Protein AF-A0A259RZQ4-F1 (afdb_monomer)

Structure (mmCIF, N/CA/C/O backbone):
data_AF-A0A259RZQ4-F1
#
_entry.id   AF-A0A259RZQ4-F1
#
loop_
_atom_site.group_PDB
_atom_site.id
_atom_site.type_symbol
_atom_site.label_atom_id
_atom_site.label_alt_id
_atom_site.label_comp_id
_atom_site.label_asym_id
_atom_site.label_entity_id
_atom_site.label_seq_id
_atom_site.pdbx_PDB_ins_code
_atom_site.Cartn_x
_atom_site.Cartn_y
_atom_site.Cartn_z
_atom_site.occupancy
_atom_site.B_iso_or_equiv
_atom_site.auth_seq_id
_atom_site.auth_comp_id
_atom_site.auth_asym_id
_atom_site.auth_atom_id
_atom_site.pdbx_PDB_model_num
ATOM 1 N N . MET A 1 1 ? 23.502 -1.916 -30.542 1.00 48.31 1 MET A N 1
ATOM 2 C CA . MET A 1 1 ? 23.172 -2.429 -29.194 1.00 48.31 1 MET A CA 1
ATOM 3 C C . MET A 1 1 ? 21.653 -2.418 -29.087 1.00 48.31 1 MET A C 1
ATOM 5 O O . MET A 1 1 ? 21.068 -1.367 -29.311 1.00 48.31 1 MET A O 1
ATOM 9 N N . ASN A 1 2 ? 21.009 -3.581 -28.943 1.00 64.88 2 ASN A N 1
ATOM 10 C CA . ASN A 1 2 ? 19.548 -3.713 -29.054 1.00 64.88 2 ASN A CA 1
ATOM 11 C C . ASN A 1 2 ? 18.859 -3.229 -27.767 1.00 64.88 2 ASN A C 1
ATOM 13 O O . ASN A 1 2 ? 18.759 -3.993 -26.811 1.00 64.88 2 ASN A O 1
ATOM 17 N N . GLN A 1 3 ? 18.336 -1.999 -27.777 1.00 75.62 3 GLN A N 1
ATOM 18 C CA . GLN A 1 3 ? 17.541 -1.397 -26.687 1.00 75.62 3 GLN A CA 1
ATOM 19 C C . GLN A 1 3 ? 16.403 -2.301 -26.187 1.00 75.62 3 GLN A C 1
ATOM 21 O O . GLN A 1 3 ? 16.122 -2.356 -24.995 1.00 75.62 3 GLN A O 1
ATOM 26 N N . ALA A 1 4 ? 15.800 -3.084 -27.086 1.00 72.38 4 ALA A N 1
ATOM 27 C CA . ALA A 1 4 ? 14.736 -4.024 -26.740 1.00 72.38 4 ALA A CA 1
ATOM 28 C C . ALA A 1 4 ? 15.169 -5.102 -25.725 1.00 72.38 4 ALA A C 1
ATOM 30 O O . ALA A 1 4 ? 14.354 -5.549 -24.921 1.00 72.38 4 ALA A O 1
ATOM 31 N N . LEU A 1 5 ? 16.445 -5.509 -25.739 1.00 68.12 5 LEU A N 1
ATOM 32 C CA . LEU A 1 5 ? 16.974 -6.497 -24.794 1.00 68.12 5 LEU A CA 1
ATOM 33 C C . LEU A 1 5 ? 17.205 -5.879 -23.410 1.00 68.12 5 LEU A C 1
ATOM 35 O O . LEU A 1 5 ? 16.898 -6.507 -22.401 1.00 68.12 5 LEU A O 1
ATOM 39 N N . GLU A 1 6 ? 17.684 -4.635 -23.355 1.00 69.25 6 GLU A N 1
ATOM 40 C CA . GLU A 1 6 ? 17.893 -3.907 -22.096 1.00 69.25 6 GLU A CA 1
ATOM 41 C C . GLU A 1 6 ? 16.563 -3.611 -21.385 1.00 69.25 6 GLU A C 1
ATOM 43 O O . GLU A 1 6 ? 16.451 -3.793 -20.171 1.00 69.25 6 GLU A O 1
ATOM 48 N N . ASP A 1 7 ? 15.525 -3.244 -22.141 1.00 68.12 7 ASP A N 1
ATOM 49 C CA . ASP A 1 7 ? 14.181 -3.004 -21.606 1.00 68.12 7 ASP A CA 1
ATOM 50 C C . ASP A 1 7 ? 13.479 -4.281 -21.132 1.00 68.12 7 ASP A C 1
ATOM 52 O O . ASP A 1 7 ? 12.648 -4.221 -20.222 1.00 68.12 7 ASP A O 1
ATOM 56 N N . MET A 1 8 ? 13.780 -5.438 -21.731 1.00 62.72 8 MET A N 1
ATOM 57 C CA . MET A 1 8 ? 13.294 -6.727 -21.230 1.00 62.72 8 MET A CA 1
ATOM 58 C C . MET A 1 8 ? 13.979 -7.103 -19.917 1.00 62.72 8 MET A C 1
ATOM 60 O O . MET A 1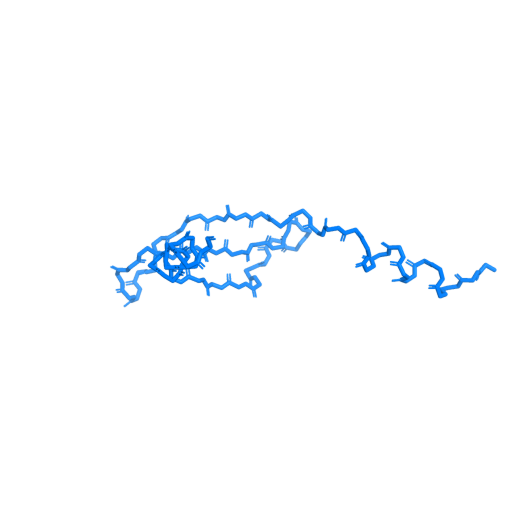 8 ? 13.294 -7.521 -18.990 1.00 62.72 8 MET A O 1
ATOM 64 N N . ILE A 1 9 ? 15.298 -6.909 -19.809 1.00 61.84 9 ILE A N 1
ATOM 65 C CA . ILE A 1 9 ? 16.057 -7.214 -18.587 1.00 61.84 9 ILE A CA 1
ATOM 66 C C . ILE A 1 9 ? 15.589 -6.333 -17.420 1.00 61.84 9 ILE A C 1
ATOM 68 O O . ILE A 1 9 ? 15.360 -6.851 -16.329 1.00 61.84 9 ILE A O 1
ATOM 72 N N . LYS A 1 10 ? 15.345 -5.034 -17.649 1.00 62.31 10 LYS A N 1
ATOM 73 C CA . LYS A 1 10 ? 14.782 -4.134 -16.623 1.00 62.31 10 LYS A CA 1
ATOM 74 C C . LYS A 1 10 ? 13.394 -4.551 -16.140 1.00 62.31 10 LYS A C 1
ATOM 76 O O . LYS A 1 10 ? 13.098 -4.397 -14.967 1.00 62.31 10 LYS A O 1
ATOM 81 N N . ARG A 1 11 ? 12.549 -5.092 -17.023 1.00 61.88 11 ARG A N 1
ATOM 82 C CA . ARG A 1 11 ? 11.211 -5.593 -16.657 1.00 61.88 11 ARG A CA 1
ATOM 83 C C . ARG A 1 11 ? 11.235 -6.953 -15.960 1.00 61.88 11 ARG A C 1
ATOM 85 O O . ARG A 1 11 ? 10.218 -7.361 -15.410 1.00 61.88 11 ARG A O 1
ATOM 92 N N . GLN A 1 12 ? 12.356 -7.668 -16.035 1.00 54.19 12 GLN A N 1
ATOM 93 C CA . GLN A 1 12 ? 12.514 -9.013 -15.483 1.00 54.19 12 GLN A CA 1
ATOM 94 C C . GLN A 1 12 ? 13.244 -9.019 -14.133 1.00 54.19 12 GLN A C 1
ATOM 96 O O . GLN A 1 12 ? 13.208 -10.028 -13.432 1.00 54.19 12 GLN A O 1
ATOM 101 N N . GLN A 1 13 ? 13.885 -7.911 -13.748 1.00 54.84 13 GLN A N 1
ATOM 102 C CA . GLN A 1 13 ? 14.396 -7.754 -12.394 1.00 54.84 13 GLN A CA 1
ATOM 103 C C . GLN A 1 13 ? 13.210 -7.502 -11.455 1.00 54.84 13 GLN A C 1
ATOM 105 O O . GLN A 1 13 ? 12.501 -6.516 -11.644 1.00 54.84 13 GLN A O 1
ATOM 110 N N . PRO A 1 14 ? 12.951 -8.374 -10.464 1.00 54.41 14 PRO A N 1
ATOM 111 C CA . PRO A 1 14 ? 12.025 -8.026 -9.403 1.00 54.41 14 PRO A CA 1
ATOM 112 C C . PRO A 1 14 ? 12.611 -6.806 -8.698 1.00 54.41 14 PRO A C 1
ATOM 114 O O . PRO A 1 14 ? 13.670 -6.906 -8.074 1.00 54.41 14 PRO A O 1
ATOM 117 N N . ASP A 1 15 ? 11.955 -5.652 -8.833 1.00 60.91 15 ASP A N 1
ATOM 118 C CA . ASP A 1 15 ? 12.295 -4.485 -8.029 1.00 60.91 15 ASP A CA 1
ATOM 119 C C . ASP A 1 15 ? 12.333 -4.947 -6.567 1.00 60.91 15 ASP A C 1
ATOM 121 O O . ASP A 1 15 ? 11.368 -5.595 -6.130 1.00 60.91 15 ASP A O 1
ATOM 125 N N . PRO A 1 16 ? 13.423 -4.698 -5.813 1.00 57.03 16 PRO A N 1
ATOM 126 C CA . PRO A 1 16 ? 13.523 -5.116 -4.423 1.00 57.03 16 PRO A CA 1
ATOM 127 C C . PRO A 1 16 ? 12.478 -4.353 -3.612 1.00 57.03 16 PRO A C 1
ATOM 129 O O . PRO A 1 16 ? 12.721 -3.289 -3.056 1.00 57.03 16 PRO A O 1
ATOM 132 N N . THR A 1 17 ? 11.258 -4.869 -3.609 1.00 63.34 17 THR A N 1
ATOM 133 C CA . THR A 1 17 ? 10.109 -4.133 -3.123 1.00 63.34 17 THR A CA 1
ATOM 134 C C . THR A 1 17 ? 10.181 -4.167 -1.605 1.00 63.34 17 THR A C 1
ATOM 136 O O . THR A 1 17 ? 10.027 -5.224 -0.993 1.00 63.34 17 THR A O 1
ATOM 139 N N . SER A 1 18 ? 10.472 -3.024 -0.989 1.00 65.75 18 SER A N 1
ATOM 140 C CA . SER A 1 18 ? 10.577 -2.938 0.462 1.00 65.75 18 SER A CA 1
ATOM 141 C C . SER A 1 18 ? 9.179 -2.800 1.050 1.00 65.75 18 SER A C 1
ATOM 143 O O . SER A 1 18 ? 8.406 -1.916 0.669 1.00 65.75 18 SER A O 1
ATOM 145 N N . VAL A 1 19 ? 8.830 -3.701 1.963 1.00 69.88 19 VAL A N 1
ATOM 146 C CA . VAL A 1 19 ? 7.538 -3.690 2.648 1.00 69.88 19 VAL A CA 1
ATOM 147 C C . VAL A 1 19 ? 7.727 -3.050 4.019 1.00 69.88 19 VAL A C 1
ATOM 149 O O . VAL A 1 19 ? 8.466 -3.570 4.852 1.00 69.88 19 VAL A O 1
ATOM 152 N N . GLN A 1 20 ? 7.049 -1.931 4.263 1.00 72.75 20 GLN A N 1
ATOM 153 C CA . GLN A 1 20 ? 7.023 -1.259 5.559 1.00 72.75 20 GLN A CA 1
ATOM 154 C C . GLN A 1 20 ? 5.639 -1.359 6.193 1.00 72.75 20 GLN A C 1
ATOM 156 O O . GLN A 1 20 ? 4.618 -1.071 5.570 1.00 72.75 20 GLN A O 1
ATOM 161 N N . PHE A 1 21 ? 5.611 -1.720 7.470 1.00 77.69 21 PHE A N 1
ATOM 162 C CA . PHE A 1 21 ? 4.397 -1.695 8.275 1.00 77.69 21 PHE A CA 1
ATOM 163 C C . PHE A 1 21 ? 4.229 -0.301 8.875 1.00 77.69 21 PHE A C 1
ATOM 165 O O . PHE A 1 21 ? 5.182 0.298 9.373 1.00 77.69 21 PHE A O 1
ATOM 172 N N . SER A 1 22 ? 3.027 0.254 8.801 1.00 74.94 22 SER A N 1
ATOM 173 C CA . SER A 1 22 ? 2.708 1.552 9.392 1.00 74.94 22 SER A CA 1
ATOM 174 C C . SER A 1 22 ? 1.279 1.548 9.912 1.00 74.94 22 SER A C 1
ATOM 176 O O . SER A 1 22 ? 0.433 0.807 9.425 1.00 74.94 22 SER A O 1
ATOM 178 N N . ILE A 1 23 ? 0.992 2.403 10.883 1.00 78.62 23 ILE A N 1
ATOM 179 C CA . ILE A 1 23 ? -0.383 2.675 11.299 1.00 78.62 23 ILE A CA 1
ATOM 180 C C . ILE A 1 23 ? -0.864 3.874 10.482 1.00 78.62 23 ILE A C 1
ATOM 182 O O . ILE A 1 23 ? -0.156 4.876 10.370 1.00 78.62 23 ILE A O 1
ATOM 186 N N . ASP A 1 24 ? -2.024 3.750 9.843 1.00 79.50 24 ASP A N 1
ATOM 187 C CA . ASP A 1 24 ? -2.689 4.881 9.212 1.00 79.50 24 ASP A CA 1
ATOM 188 C C . ASP A 1 24 ? -3.483 5.632 10.282 1.00 79.50 24 ASP A C 1
ATOM 190 O O . ASP A 1 24 ? -4.497 5.138 10.771 1.00 79.50 24 ASP A O 1
ATOM 194 N N . GLU A 1 25 ? -3.006 6.810 10.677 1.00 78.00 25 GLU A N 1
ATOM 195 C CA . GLU A 1 25 ? -3.609 7.604 11.756 1.00 78.00 25 GLU A CA 1
ATOM 196 C C . GLU A 1 25 ? -5.002 8.141 11.400 1.00 78.00 25 GLU A C 1
ATOM 198 O O . GLU A 1 25 ? -5.780 8.461 12.295 1.00 78.00 25 GLU A O 1
ATOM 203 N N . LYS A 1 26 ? -5.355 8.223 10.108 1.00 81.44 26 LYS A N 1
ATOM 204 C CA . LYS A 1 26 ? -6.682 8.697 9.684 1.00 81.44 26 LYS A CA 1
ATOM 205 C C . LYS A 1 26 ? -7.741 7.620 9.851 1.00 81.44 26 LYS A C 1
ATOM 207 O O . LYS A 1 26 ? -8.876 7.925 10.201 1.00 81.44 26 LYS A O 1
ATOM 212 N N 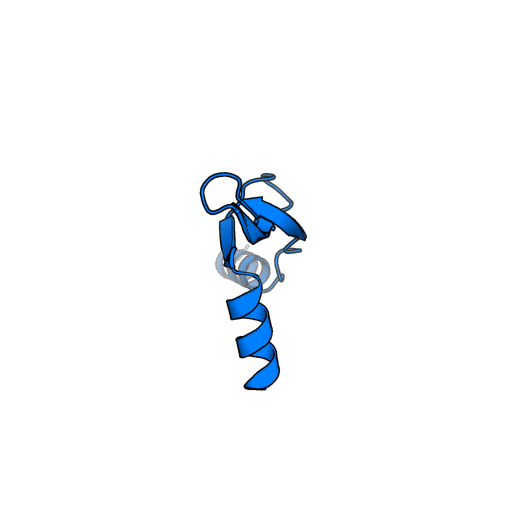. LEU A 1 27 ? -7.370 6.375 9.564 1.00 78.19 27 LEU A N 1
ATOM 213 C CA . LEU A 1 27 ? -8.252 5.213 9.677 1.00 78.19 27 LEU A CA 1
ATOM 214 C C . LEU A 1 27 ? -8.095 4.488 11.020 1.00 78.19 27 LEU A C 1
ATOM 216 O O . LEU A 1 27 ? -8.897 3.617 11.336 1.00 78.19 27 LEU A O 1
ATOM 220 N N . ASN A 1 28 ? -7.078 4.854 11.805 1.00 79.75 28 ASN A N 1
ATOM 221 C CA . ASN A 1 28 ? -6.663 4.191 13.039 1.00 79.75 28 ASN A CA 1
ATOM 222 C C . ASN A 1 28 ? -6.477 2.670 12.857 1.00 79.75 28 ASN A C 1
ATOM 224 O O . ASN A 1 28 ? -6.894 1.865 13.690 1.00 79.75 28 ASN A O 1
ATOM 228 N N . GLN A 1 29 ? -5.885 2.276 11.726 1.00 78.88 29 GLN A N 1
ATOM 229 C CA . GLN A 1 29 ? -5.747 0.882 11.293 1.00 78.88 29 GLN A CA 1
ATOM 230 C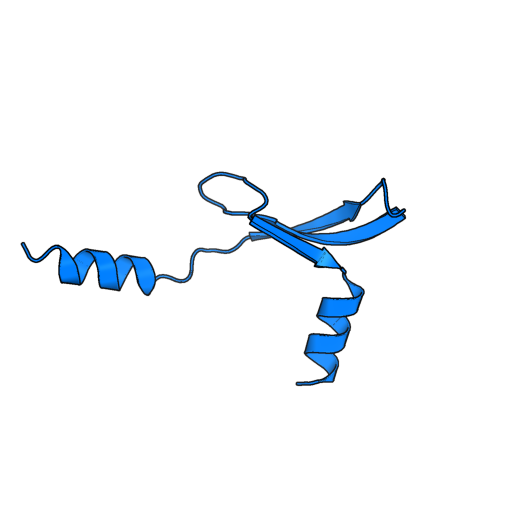 C . GLN A 1 29 ? -4.318 0.566 10.845 1.00 78.88 29 GLN A C 1
ATOM 232 O O . GLN A 1 29 ? -3.596 1.429 10.343 1.00 78.88 29 GLN A O 1
ATOM 237 N N . VAL A 1 30 ? -3.905 -0.697 11.001 1.00 81.38 30 VAL A N 1
ATOM 238 C CA . VAL A 1 30 ? -2.596 -1.170 10.529 1.00 81.38 30 VAL A CA 1
ATOM 239 C C . VAL A 1 30 ? -2.636 -1.366 9.017 1.00 81.38 30 VAL A C 1
ATOM 241 O O . VAL A 1 30 ? -3.443 -2.128 8.477 1.00 81.38 30 VAL A O 1
ATOM 244 N N . VAL A 1 31 ? -1.717 -0.699 8.332 1.00 84.25 31 VAL A N 1
ATOM 245 C CA . VAL A 1 31 ? -1.554 -0.753 6.884 1.00 84.25 31 VAL A CA 1
ATOM 246 C C . VAL A 1 31 ? -0.139 -1.181 6.523 1.00 84.25 31 VAL A C 1
ATOM 248 O O . VAL A 1 31 ? 0.848 -0.882 7.195 1.00 84.25 31 VAL A O 1
ATOM 251 N N . ILE A 1 32 ? -0.038 -1.881 5.409 1.00 83.12 32 ILE A N 1
ATOM 252 C CA . ILE A 1 32 ? 1.211 -2.312 4.812 1.00 83.12 32 ILE A CA 1
ATOM 253 C C . ILE A 1 32 ? 1.490 -1.371 3.645 1.00 83.12 32 ILE A C 1
ATOM 255 O O . ILE A 1 32 ? 0.732 -1.314 2.675 1.00 83.12 32 ILE A O 1
ATOM 259 N N . LYS A 1 33 ? 2.563 -0.591 3.759 1.00 82.94 33 LYS A N 1
ATOM 260 C CA . LYS A 1 33 ? 3.042 0.313 2.717 1.00 82.94 33 LYS A CA 1
ATOM 261 C C . LYS A 1 33 ? 4.132 -0.385 1.923 1.00 82.94 33 LYS A C 1
ATOM 263 O O . LYS A 1 33 ? 5.112 -0.882 2.468 1.00 82.94 33 LYS A O 1
ATOM 268 N N . VAL A 1 34 ? 3.950 -0.400 0.617 1.00 81.56 34 VAL A N 1
ATOM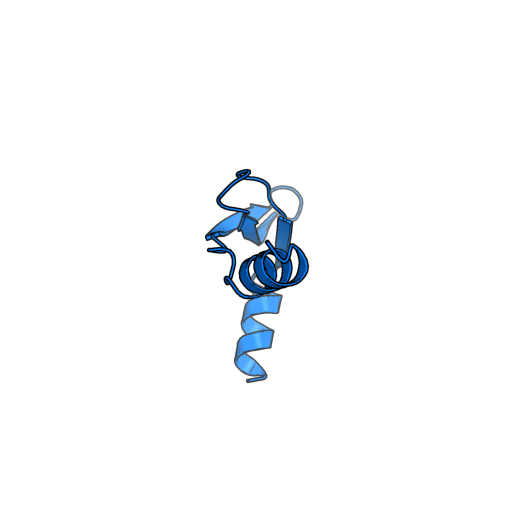 269 C CA . VAL A 1 34 ? 4.928 -0.894 -0.339 1.00 81.56 34 VAL A CA 1
ATOM 270 C C . VAL A 1 34 ? 5.723 0.313 -0.811 1.00 81.56 34 VAL A C 1
ATOM 272 O O . VAL A 1 34 ? 5.144 1.257 -1.358 1.00 81.56 34 VAL A O 1
ATOM 275 N N . VAL A 1 35 ? 7.025 0.304 -0.543 1.00 80.44 35 VAL A N 1
ATOM 276 C CA . VAL A 1 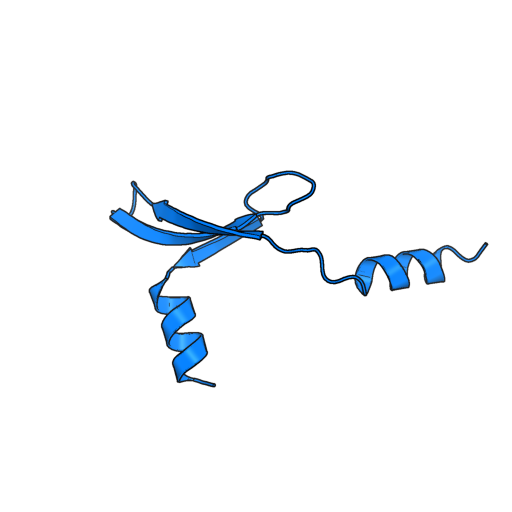35 ? 7.931 1.417 -0.821 1.00 80.44 35 VAL A CA 1
ATOM 277 C C . VAL A 1 35 ? 8.901 1.009 -1.921 1.00 80.44 35 VAL A C 1
ATOM 279 O O . VAL A 1 35 ? 9.529 -0.049 -1.857 1.00 80.44 35 VAL A O 1
ATOM 282 N N . ASP A 1 36 ? 9.020 1.869 -2.926 1.00 77.62 36 ASP A N 1
ATOM 283 C CA . ASP A 1 36 ? 10.064 1.764 -3.936 1.00 77.62 36 ASP A CA 1
ATOM 284 C C . ASP A 1 36 ? 11.422 2.066 -3.270 1.00 77.62 36 ASP A C 1
ATOM 286 O O . ASP A 1 36 ? 11.609 3.168 -2.742 1.00 77.62 36 ASP A O 1
ATOM 290 N N . PRO A 1 37 ? 12.376 1.121 -3.263 1.00 71.75 37 PRO A N 1
ATOM 291 C CA . PRO A 1 37 ? 13.671 1.299 -2.608 1.00 71.75 37 PRO A CA 1
ATOM 292 C C . PRO A 1 37 ? 14.541 2.377 -3.276 1.00 71.75 37 PRO A C 1
ATOM 294 O O . PRO A 1 37 ? 15.421 2.936 -2.628 1.00 71.75 37 PRO A O 1
ATOM 297 N N . THR A 1 38 ? 14.324 2.668 -4.561 1.00 77.81 38 THR A N 1
ATOM 298 C CA . THR A 1 38 ? 15.109 3.623 -5.348 1.00 77.81 38 THR A CA 1
ATOM 299 C C . THR A 1 38 ? 14.640 5.054 -5.118 1.00 77.81 38 THR A C 1
ATOM 301 O O . THR A 1 38 ? 15.459 5.966 -5.028 1.00 77.81 38 THR A O 1
ATOM 304 N N . THR A 1 39 ? 13.328 5.266 -5.004 1.00 80.50 39 THR A N 1
ATOM 305 C CA . THR A 1 39 ? 12.744 6.611 -4.846 1.00 80.50 39 THR A CA 1
ATOM 306 C C . THR A 1 39 ? 12.236 6.904 -3.436 1.00 80.50 39 THR A C 1
ATOM 308 O O . THR A 1 39 ? 11.893 8.049 -3.138 1.00 80.50 39 THR A O 1
ATOM 311 N N . ASN A 1 40 ? 12.188 5.889 -2.568 1.00 77.50 40 ASN A N 1
ATOM 312 C CA . ASN A 1 40 ? 11.614 5.931 -1.221 1.00 77.50 40 ASN A CA 1
ATOM 313 C C . ASN A 1 40 ? 10.148 6.407 -1.203 1.00 77.50 40 ASN A C 1
ATOM 315 O O . ASN A 1 40 ? 9.652 6.961 -0.221 1.00 77.50 40 ASN A O 1
ATOM 319 N N . LYS A 1 41 ? 9.444 6.225 -2.327 1.00 78.69 41 LYS A N 1
ATOM 320 C CA . LYS A 1 41 ? 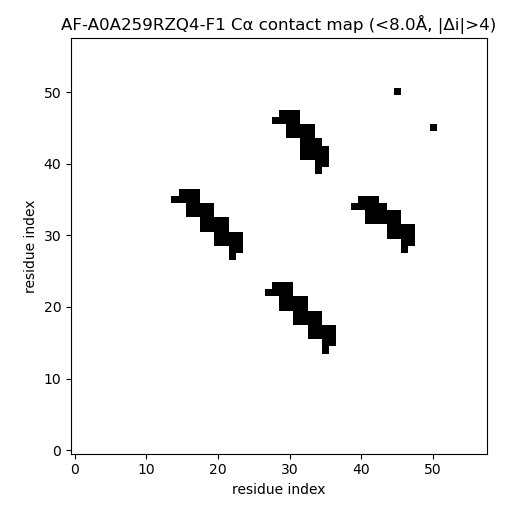8.042 6.611 -2.475 1.00 78.69 41 LYS A CA 1
ATOM 321 C C . LYS A 1 41 ? 7.140 5.434 -2.159 1.00 78.69 41 LYS A C 1
ATOM 323 O O . LYS A 1 41 ? 7.395 4.303 -2.569 1.00 78.69 41 LYS A O 1
ATOM 328 N N . VAL A 1 42 ? 6.042 5.724 -1.465 1.00 82.06 42 VAL A N 1
ATOM 329 C CA . VAL A 1 42 ? 4.961 4.758 -1.266 1.00 82.06 42 VAL A CA 1
ATOM 330 C C . VAL A 1 42 ? 4.266 4.555 -2.608 1.00 82.06 42 VAL A C 1
ATOM 332 O O . VAL A 1 42 ? 3.613 5.466 -3.113 1.00 82.06 42 VAL A O 1
ATOM 335 N N . ILE A 1 43 ? 4.417 3.365 -3.182 1.00 83.19 43 ILE A N 1
ATOM 336 C CA . ILE A 1 43 ? 3.795 2.991 -4.459 1.00 83.19 43 ILE A CA 1
ATOM 337 C C . ILE A 1 43 ? 2.469 2.255 -4.259 1.00 83.19 43 ILE A C 1
ATOM 339 O O . ILE A 1 43 ? 1.626 2.239 -5.153 1.00 83.19 43 ILE A O 1
ATOM 343 N N . LYS A 1 44 ? 2.255 1.657 -3.081 1.00 83.44 44 LYS A N 1
ATOM 344 C CA . LYS A 1 44 ? 1.002 0.979 -2.741 1.00 83.44 44 LYS A CA 1
ATOM 345 C C . LYS A 1 44 ? 0.764 0.986 -1.236 1.00 83.44 44 LYS A C 1
ATOM 347 O O . LYS A 1 44 ? 1.707 0.908 -0.454 1.00 83.44 44 LYS A O 1
ATOM 352 N N . GLN A 1 45 ? -0.501 1.032 -0.839 1.00 81.81 45 GLN A N 1
ATOM 353 C CA . GLN A 1 45 ? -0.937 0.830 0.538 1.00 81.81 45 GLN A CA 1
ATOM 354 C C . GLN A 1 45 ? -1.980 -0.283 0.544 1.00 81.81 45 GLN A C 1
ATOM 356 O O . GLN A 1 45 ? -2.902 -0.275 -0.271 1.00 81.81 45 GLN A O 1
ATOM 361 N N . ILE A 1 46 ? -1.803 -1.263 1.422 1.00 83.75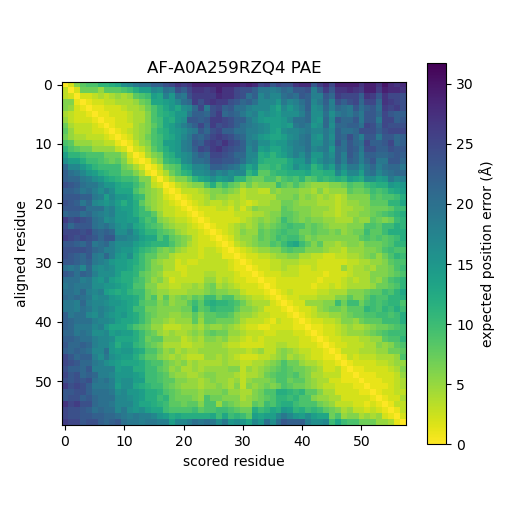 46 ILE A N 1
ATOM 362 C CA . ILE A 1 46 ? -2.682 -2.422 1.535 1.00 83.75 46 ILE A CA 1
ATOM 363 C C . ILE A 1 46 ? -3.080 -2.571 3.007 1.00 83.75 46 ILE A C 1
ATOM 365 O O . ILE A 1 46 ? -2.194 -2.594 3.861 1.00 83.75 46 ILE A O 1
ATOM 369 N N . PRO A 1 47 ? -4.374 -2.674 3.345 1.00 85.38 47 PRO A N 1
ATOM 370 C CA . PRO A 1 47 ? -4.796 -2.994 4.706 1.00 85.38 47 PRO A CA 1
ATOM 371 C C . PRO A 1 47 ? -4.216 -4.338 5.156 1.00 85.38 47 PRO A C 1
ATOM 373 O O . PRO A 1 47 ? -4.194 -5.292 4.374 1.00 85.38 47 PRO A O 1
ATOM 376 N N . ALA A 1 48 ? -3.775 -4.443 6.412 1.00 81.69 48 ALA A N 1
ATOM 377 C CA . ALA A 1 48 ? -3.193 -5.687 6.922 1.00 81.69 48 ALA A CA 1
ATOM 378 C C . ALA A 1 48 ? -4.167 -6.879 6.818 1.00 81.69 48 ALA A C 1
ATOM 380 O O . ALA A 1 48 ? -3.755 -7.980 6.460 1.00 81.69 48 ALA A O 1
ATOM 381 N N . GLU A 1 49 ? -5.465 -6.647 7.035 1.00 82.62 49 GLU A N 1
ATOM 382 C CA . GLU A 1 49 ? -6.511 -7.673 6.905 1.00 82.62 49 GLU A CA 1
ATOM 383 C C . GLU A 1 49 ? -6.622 -8.243 5.488 1.00 82.62 49 GLU A C 1
ATOM 385 O O . GLU A 1 49 ? -6.820 -9.443 5.315 1.00 82.62 49 GLU A O 1
ATOM 390 N N . ALA A 1 50 ? -6.463 -7.403 4.460 1.00 80.19 50 ALA A N 1
ATOM 391 C CA . ALA A 1 50 ? -6.516 -7.855 3.074 1.00 80.19 50 ALA A CA 1
ATOM 392 C C . ALA A 1 50 ? -5.337 -8.784 2.752 1.00 80.19 50 ALA A C 1
ATOM 394 O O . ALA A 1 50 ? -5.512 -9.780 2.059 1.00 80.19 50 ALA A O 1
ATOM 395 N N . VAL A 1 51 ? -4.152 -8.500 3.304 1.00 80.06 51 VAL A N 1
ATOM 396 C CA . VAL A 1 51 ? -2.981 -9.378 3.157 1.00 80.06 51 VAL A CA 1
ATOM 397 C C . VAL A 1 51 ? -3.167 -10.698 3.901 1.00 80.06 51 VAL A C 1
ATOM 399 O O . VAL A 1 51 ? -2.734 -11.729 3.395 1.00 80.06 51 VAL A O 1
ATOM 402 N N . MET A 1 52 ? -3.821 -10.69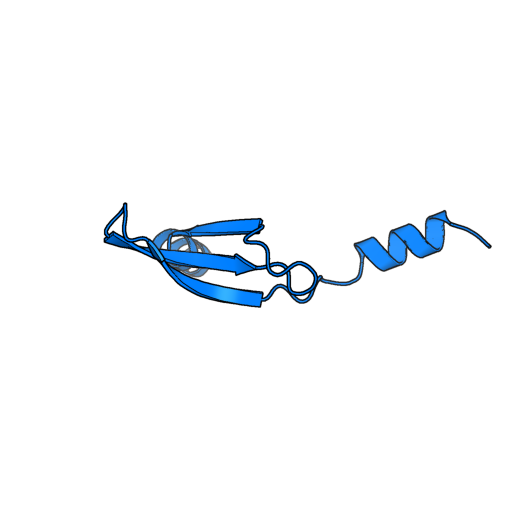0 5.066 1.00 78.38 52 MET A N 1
ATOM 403 C CA . MET A 1 52 ? -4.150 -11.925 5.786 1.00 78.38 52 MET A CA 1
ATOM 404 C C . MET A 1 52 ? -5.105 -12.803 4.974 1.00 78.38 52 MET A C 1
ATOM 406 O O . MET A 1 52 ? -4.777 -13.958 4.729 1.00 78.38 52 MET A O 1
ATOM 410 N N . LYS A 1 53 ? -6.198 -12.235 4.446 1.00 79.31 53 LYS A N 1
ATOM 411 C CA . LYS A 1 53 ? -7.144 -12.971 3.588 1.00 79.31 53 LYS A CA 1
ATOM 412 C C . LYS A 1 53 ? -6.479 -13.567 2.351 1.00 79.31 53 LYS A C 1
ATOM 414 O O . LYS A 1 53 ? -6.705 -14.723 2.029 1.00 79.31 53 LYS A O 1
ATOM 419 N N . MET A 1 54 ? -5.589 -12.813 1.700 1.00 78.75 54 MET A N 1
ATOM 420 C CA . MET A 1 54 ? -4.825 -13.325 0.555 1.00 78.75 54 MET A CA 1
ATOM 421 C C . MET A 1 54 ? -3.956 -14.541 0.899 1.00 78.75 54 MET A C 1
ATOM 423 O O . MET A 1 54 ? -3.660 -15.323 0.006 1.00 78.75 54 MET A O 1
ATOM 427 N N . ARG A 1 55 ? -3.506 -14.682 2.153 1.00 76.31 55 ARG A N 1
ATOM 428 C CA . ARG A 1 55 ? -2.747 -15.858 2.605 1.00 76.31 55 ARG A CA 1
ATOM 429 C C . ARG A 1 55 ? -3.641 -17.019 3.022 1.00 76.31 55 ARG A C 1
ATOM 431 O O . ARG A 1 55 ? -3.175 -18.146 2.974 1.00 76.31 55 ARG A O 1
ATOM 438 N N . GLU A 1 56 ? -4.862 -16.746 3.467 1.00 77.31 56 GLU A N 1
ATOM 439 C CA . GLU A 1 56 ? -5.850 -17.781 3.796 1.00 77.31 56 GLU A CA 1
ATOM 440 C C . GLU A 1 56 ? -6.451 -18.421 2.536 1.00 77.31 56 GLU A C 1
ATOM 442 O O . GLU A 1 56 ? -6.768 -19.605 2.552 1.00 77.31 56 GLU A O 1
ATOM 447 N N . ASP A 1 57 ? -6.573 -17.653 1.449 1.00 70.69 57 ASP A N 1
ATOM 448 C CA . ASP A 1 57 ? -7.092 -18.123 0.156 1.00 70.69 57 ASP A CA 1
ATOM 449 C C . ASP A 1 57 ? -6.053 -18.900 -0.692 1.00 70.69 57 ASP A C 1
ATOM 451 O O . ASP A 1 57 ? -6.387 -19.374 -1.782 1.00 70.69 57 ASP A O 1
ATOM 455 N N . MET A 1 58 ? -4.798 -19.009 -0.231 1.00 56.69 58 MET A N 1
ATOM 456 C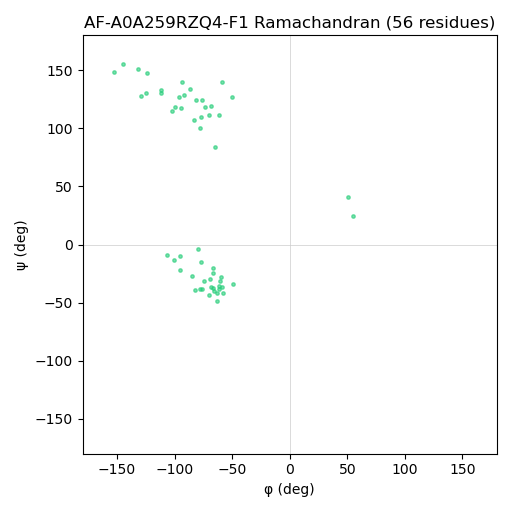 CA . MET A 1 58 ? -3.700 -19.747 -0.888 1.00 56.69 58 MET A CA 1
ATOM 457 C C . MET A 1 58 ? -3.528 -21.152 -0.315 1.00 56.69 58 MET A C 1
ATOM 459 O O . MET A 1 58 ? -3.304 -22.073 -1.134 1.00 56.69 58 MET A O 1
#

Mean predicted aligned error: 10.6 Å

Sequence (58 aa):
MNQALEDMIKRQQPDPTSVQFSIDEKLNQVVIKVVDPTTNKVIKQIPAEAVMKMREDM

Radius of gyration: 15.83 Å; Cα contacts (8 Å, |Δi|>4): 64; chains: 1; bounding box: 31×28×42 Å

Nearest PDB structures (foldseek):
  2hc5-assembly1_A  TM=5.533E-01  e=2.732E-02  Bacillus subtilis
  7pir-assembly1_n  TM=4.644E-01  e=5.377E-01  Mycoplasmoides pneumoniae M129
  4wsf-assembly1_A  TM=7.762E-01  e=6.790E+00  Drosophila melanogaster
  7pic-assembly1_n  TM=3.738E-01  e=6.503E-01  Mycoplasmoides pneumoniae M129
  6gzx-assembly1_N1  TM=3.445E-01  e=1.014E+00  Thermus thermophilus HB8

Solvent-accessible surface area (backbone atoms only — not comparable to full-atom values): 3598 Å² total; per-residue (Å²): 133,68,62,71,58,57,57,48,52,63,72,67,52,77,72,73,70,39,78,43,82,45,72,39,80,89,76,73,40,61,29,37,34,34,27,40,72,89,77,71,41,76,78,44,79,42,50,47,67,60,58,51,51,60,60,73,78,103

pLDDT: mean 73.7, std 9.35, range [48.31, 85.38]

Secondary structure (DSSP, 8-state):
--HHHHHHHHHHS----EEEEEEETTTTEEEEEEE-TTT--EEEEEEHHHHHHHHH--

Foldseek 3Di:
DDPVVVVVVVVPPPQPWDWDWDQDPVVRAIWIFTARPVVRDGPDIGGPVVVVVVVVVD